Protein AF-A0A2Z5WL47-F1 (afdb_monomer)

Foldseek 3Di:
DWDFFWDFDPQCRQQQAHPDPQKDFDPQCRLQQWDWDWDQDPVGTDIDIDGDPQCRSRRMDGNHGDPQVRSFRTDTDTDDDDDDDDPPDDAQDWDKAAQPHHQHTNNDGRGIDIDGDHDDDPPPPD

InterPro domains:
  IPR001305 Heat shock protein DnaJ, cysteine-rich domain [PF00684] (9-73)
  IPR001305 Heat shock protein DnaJ, cysteine-rich domain [PS51188] (1-78)
  IPR001305 Heat shock protein DnaJ, cysteine-rich domain [cd10719] (9-73)
  IPR008971 HSP40/DnaJ peptide-binding [SSF49493] (48-122)
  IPR036410 Heat shock protein DnaJ, cysteine-rich domain superfamily [SSF57938] (7-76)

Mean predicted aligned error: 9.01 Å

Structure (mmCIF, N/CA/C/O backbone):
data_AF-A0A2Z5WL47-F1
#
_entry.id   AF-A0A2Z5WL47-F1
#
loop_
_atom_site.group_PDB
_atom_site.id
_atom_site.type_symbol
_atom_site.label_atom_id
_atom_site.label_alt_id
_atom_site.label_comp_id
_atom_site.label_asym_id
_atom_site.label_entity_id
_atom_site.label_seq_id
_atom_site.pdbx_PDB_ins_code
_atom_site.Cartn_x
_atom_site.Cartn_y
_atom_site.Cartn_z
_atom_site.occupancy
_atom_site.B_iso_or_equiv
_atom_site.auth_seq_id
_atom_site.auth_comp_id
_atom_site.auth_asym_id
_atom_site.auth_atom_id
_atom_site.pdbx_PDB_model_num
ATOM 1 N N . GLN A 1 1 ? -20.472 0.962 14.389 1.00 43.56 1 GLN A N 1
ATOM 2 C CA . GLN A 1 1 ? -21.151 1.737 13.330 1.00 43.56 1 GLN A CA 1
ATOM 3 C C . GLN A 1 1 ? -20.791 1.082 12.005 1.00 43.56 1 GLN A C 1
ATOM 5 O O . GLN A 1 1 ? -19.612 0.833 11.805 1.00 43.56 1 GLN A O 1
ATOM 10 N N . SER A 1 2 ? -21.769 0.733 11.165 1.00 44.28 2 SER A N 1
ATOM 11 C CA . SER A 1 2 ? -21.544 0.119 9.846 1.00 44.28 2 SER A CA 1
ATOM 12 C C . SER A 1 2 ? -21.117 1.198 8.847 1.00 44.28 2 SER A C 1
ATOM 14 O O . SER A 1 2 ? -21.957 1.879 8.255 1.00 44.28 2 SER A O 1
ATOM 16 N N . GLY A 1 3 ? -19.811 1.432 8.758 1.00 56.34 3 GLY A N 1
ATOM 17 C CA . GLY A 1 3 ? -19.204 2.256 7.719 1.00 56.34 3 GLY A CA 1
ATOM 18 C C . GLY A 1 3 ? -18.750 1.360 6.575 1.00 56.34 3 GLY A C 1
ATOM 19 O O . GLY A 1 3 ? -18.230 0.281 6.815 1.00 56.34 3 GLY A O 1
ATOM 20 N N . GLN A 1 4 ? -18.950 1.799 5.336 1.00 63.88 4 GLN A N 1
ATOM 21 C CA . GLN A 1 4 ? -18.541 1.046 4.155 1.00 63.88 4 GLN A CA 1
ATOM 22 C C . GLN A 1 4 ? -17.006 1.049 4.041 1.00 63.88 4 GLN A C 1
ATOM 24 O O . GLN A 1 4 ? -16.399 2.032 3.601 1.00 63.88 4 GLN A O 1
ATOM 29 N N . GLU A 1 5 ? -16.378 -0.038 4.465 1.00 78.00 5 GLU A N 1
ATOM 30 C CA . GLU A 1 5 ? -14.930 -0.169 4.604 1.00 78.00 5 GLU A CA 1
ATOM 31 C C . GLU A 1 5 ? -14.299 -0.851 3.391 1.00 78.00 5 GLU A C 1
ATOM 33 O O . GLU A 1 5 ? -14.940 -1.598 2.649 1.00 78.00 5 GLU A O 1
ATOM 38 N N . ASP A 1 6 ? -13.034 -0.525 3.134 1.00 87.44 6 ASP A N 1
ATOM 39 C CA . ASP A 1 6 ? -12.245 -1.247 2.143 1.00 87.44 6 ASP A CA 1
ATOM 40 C C . ASP A 1 6 ? -11.702 -2.517 2.799 1.00 87.44 6 ASP A C 1
ATOM 42 O O . ASP A 1 6 ? -10.853 -2.444 3.684 1.00 87.44 6 ASP A O 1
ATOM 46 N N . VAL A 1 7 ? -12.178 -3.677 2.352 1.00 89.06 7 VAL A N 1
ATOM 47 C CA . VAL A 1 7 ? -11.703 -4.991 2.794 1.00 89.06 7 VAL A CA 1
ATOM 48 C C . VAL A 1 7 ? -10.812 -5.614 1.727 1.00 89.06 7 VAL A C 1
ATOM 50 O O . VAL A 1 7 ? -10.963 -5.360 0.527 1.00 89.06 7 VAL A O 1
ATOM 53 N N . THR A 1 8 ? -9.866 -6.450 2.147 1.00 89.38 8 THR A N 1
ATOM 54 C CA . THR A 1 8 ? -8.972 -7.159 1.226 1.00 89.38 8 THR A CA 1
ATOM 55 C C . THR A 1 8 ? -9.783 -8.026 0.267 1.00 89.38 8 THR A C 1
ATOM 57 O O . THR A 1 8 ? -10.592 -8.850 0.689 1.00 89.38 8 THR A O 1
ATOM 60 N N . CYS A 1 9 ? -9.552 -7.870 -1.037 1.00 90.00 9 CYS A N 1
ATOM 61 C CA . CYS A 1 9 ? -10.227 -8.683 -2.043 1.00 90.00 9 CYS A CA 1
ATOM 62 C C . CYS A 1 9 ? -9.843 -10.158 -1.866 1.00 90.00 9 CYS A C 1
ATOM 64 O O . CYS A 1 9 ? -8.668 -10.508 -1.989 1.00 90.00 9 CYS A O 1
ATOM 66 N N . SER A 1 10 ? -10.826 -11.022 -1.609 1.00 89.56 10 SER A N 1
ATOM 67 C CA . SER A 1 10 ? -10.602 -12.450 -1.356 1.00 89.56 10 SER A CA 1
ATOM 68 C C . SER A 1 10 ? -10.098 -13.199 -2.591 1.00 89.56 10 SER A C 1
ATOM 70 O O . SER A 1 10 ? -9.330 -14.144 -2.456 1.00 89.56 10 SER A O 1
ATOM 72 N N . HIS A 1 11 ? -10.462 -12.760 -3.799 1.00 90.19 11 HIS A N 1
ATOM 73 C CA . HIS A 1 11 ? -10.013 -13.399 -5.035 1.00 90.19 11 HIS A CA 1
ATOM 74 C C . HIS A 1 11 ? -8.515 -13.202 -5.297 1.00 90.19 11 HIS A C 1
ATOM 76 O O . HIS A 1 11 ? -7.781 -14.152 -5.566 1.00 90.19 11 HIS A O 1
ATOM 82 N N . CYS A 1 12 ? -8.035 -11.959 -5.211 1.00 89.69 12 CYS A N 1
ATOM 83 C CA . CYS A 1 12 ? -6.627 -11.633 -5.466 1.00 89.69 12 CYS A CA 1
ATOM 84 C C . CYS A 1 12 ? -5.765 -11.545 -4.200 1.00 89.69 12 CYS A C 1
ATOM 86 O O . CYS A 1 12 ? -4.565 -11.287 -4.305 1.00 89.69 12 CYS A O 1
ATOM 88 N N . HIS A 1 13 ? -6.359 -11.738 -3.021 1.00 88.12 13 HIS A N 1
ATOM 89 C CA . HIS A 1 13 ? -5.705 -11.659 -1.713 1.00 88.12 13 HIS A CA 1
ATOM 90 C C . HIS A 1 13 ? -4.939 -10.343 -1.488 1.00 88.12 13 HIS A C 1
ATOM 92 O O . HIS A 1 13 ? -3.852 -10.346 -0.921 1.00 88.12 13 HIS A O 1
ATOM 98 N N . GLY A 1 14 ? -5.477 -9.215 -1.963 1.00 87.31 14 GLY A N 1
ATOM 99 C CA . GLY A 1 14 ? -4.842 -7.897 -1.804 1.00 87.31 14 GLY A CA 1
ATOM 100 C C . GLY A 1 14 ? -3.911 -7.473 -2.941 1.00 87.31 14 GLY A C 1
ATOM 101 O O . GLY A 1 14 ? -3.617 -6.285 -3.068 1.00 87.31 14 GLY A O 1
ATOM 102 N N . SER A 1 15 ? -3.504 -8.395 -3.818 1.00 87.38 15 SER A N 1
ATOM 103 C CA . SER A 1 15 ? -2.530 -8.099 -4.881 1.00 87.38 15 SER A CA 1
ATOM 104 C C . SER A 1 15 ? -3.065 -7.199 -5.998 1.00 87.38 15 SER A C 1
ATOM 106 O O . SER A 1 15 ? -2.290 -6.572 -6.710 1.00 87.38 15 SER A O 1
ATOM 108 N N . GLY A 1 16 ? -4.384 -7.154 -6.199 1.00 88.06 16 GLY A N 1
ATOM 109 C CA . GLY A 1 16 ? -5.003 -6.492 -7.352 1.00 88.06 16 GLY A CA 1
ATOM 110 C C . GLY A 1 16 ? -4.818 -7.247 -8.676 1.00 88.06 16 GLY A C 1
ATOM 111 O O . GLY A 1 16 ? -5.329 -6.817 -9.708 1.00 88.06 16 GLY A O 1
ATOM 112 N N . ALA A 1 17 ? -4.140 -8.389 -8.678 1.00 91.19 17 ALA A N 1
ATOM 113 C CA . ALA A 1 17 ? -3.854 -9.160 -9.878 1.00 91.19 17 ALA A CA 1
ATOM 114 C C . ALA A 1 17 ? -4.732 -10.411 -9.990 1.00 91.19 17 ALA A C 1
ATOM 116 O O . ALA A 1 17 ? -5.204 -10.955 -8.993 1.00 91.19 17 ALA A O 1
ATOM 117 N N . GLU A 1 18 ? -4.951 -10.882 -11.215 1.00 90.69 18 GLU A N 1
ATOM 118 C CA . GLU A 1 18 ? -5.561 -12.193 -11.440 1.00 90.69 18 GLU A CA 1
ATOM 119 C C . GLU A 1 18 ? -4.685 -13.328 -10.903 1.00 90.69 18 GLU A C 1
ATOM 121 O O . GLU A 1 18 ? -3.450 -13.271 -10.962 1.00 90.69 18 GLU A O 1
ATOM 126 N N . ALA A 1 19 ? -5.339 -14.376 -10.400 1.00 77.88 19 ALA A N 1
ATOM 127 C CA . ALA A 1 19 ? -4.664 -15.521 -9.806 1.00 77.88 19 ALA A CA 1
ATOM 128 C C . ALA A 1 19 ? -3.715 -16.205 -10.813 1.00 77.88 19 ALA A C 1
ATOM 130 O O . ALA A 1 19 ? -4.033 -16.379 -11.988 1.00 77.88 19 ALA A O 1
ATOM 131 N N . GLY A 1 20 ? -2.533 -16.610 -10.340 1.00 71.44 20 GLY A N 1
ATOM 132 C CA . GLY A 1 20 ? -1.575 -17.436 -11.088 1.00 71.44 20 GLY A CA 1
ATOM 133 C C . GLY A 1 20 ? -0.538 -16.683 -11.930 1.00 71.44 20 GLY A C 1
ATOM 134 O O . GLY A 1 20 ? 0.628 -17.065 -11.901 1.00 71.44 20 GLY A O 1
ATOM 135 N N . SER A 1 21 ? -0.905 -15.625 -12.663 1.00 69.00 21 SER A N 1
ATOM 136 C CA . SER A 1 21 ? 0.050 -14.925 -13.551 1.00 69.00 21 SER A CA 1
ATOM 137 C C . SER A 1 21 ? -0.293 -13.461 -13.846 1.00 69.00 21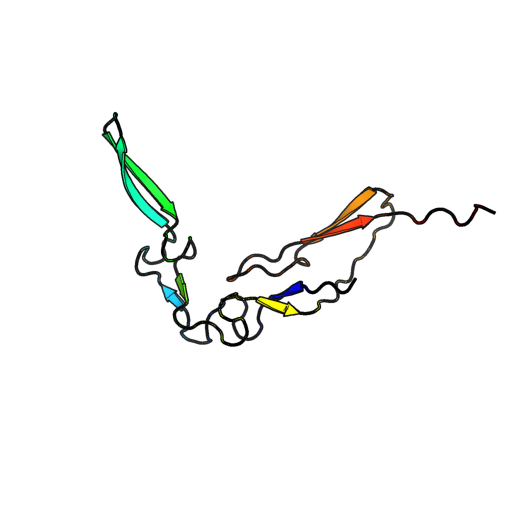 SER A C 1
ATOM 139 O O . SER A 1 21 ? 0.084 -12.930 -14.891 1.00 69.00 21 SER A O 1
ATOM 141 N N . GLY A 1 22 ? -1.041 -12.795 -12.966 1.00 76.69 22 GLY A N 1
ATOM 142 C CA . GLY A 1 22 ? -1.420 -11.396 -13.170 1.00 76.69 22 GLY A CA 1
ATOM 143 C C . GLY A 1 22 ? -0.323 -10.379 -12.842 1.00 76.69 22 GLY A C 1
ATOM 144 O O . GLY A 1 22 ? -0.530 -9.195 -13.100 1.00 76.69 22 GLY A O 1
ATOM 145 N N . VAL A 1 23 ? 0.820 -10.818 -12.305 1.00 85.62 23 VAL A N 1
ATOM 146 C CA . VAL A 1 23 ? 1.925 -9.960 -11.852 1.00 85.62 23 VAL A CA 1
ATOM 147 C C . VAL A 1 23 ? 3.214 -10.334 -12.580 1.00 85.62 23 VAL A C 1
ATOM 149 O O . VAL A 1 23 ? 3.581 -11.506 -12.631 1.00 85.62 23 VAL A O 1
ATOM 152 N N . GLU A 1 24 ? 3.923 -9.342 -13.112 1.00 89.75 24 GLU A N 1
ATOM 153 C CA . GLU A 1 24 ? 5.246 -9.510 -13.722 1.00 89.75 24 GLU A CA 1
ATOM 154 C C . GLU A 1 24 ? 6.265 -8.599 -13.027 1.00 89.75 24 GLU A C 1
ATOM 156 O O . GLU A 1 24 ? 5.923 -7.536 -12.504 1.00 89.75 24 GLU A O 1
ATOM 161 N N . THR A 1 25 ? 7.541 -8.993 -13.015 1.00 91.69 25 THR A N 1
ATOM 162 C CA . THR A 1 25 ? 8.617 -8.108 -12.552 1.00 91.69 25 THR A CA 1
ATOM 163 C C . THR A 1 25 ? 8.641 -6.848 -13.410 1.00 91.69 25 THR A C 1
ATOM 165 O O . THR A 1 25 ? 8.590 -6.924 -14.638 1.00 91.69 25 THR A O 1
ATOM 168 N N . CYS A 1 26 ? 8.734 -5.680 -12.774 1.00 93.81 26 CYS A N 1
ATOM 169 C CA . CYS A 1 26 ? 8.736 -4.415 -13.492 1.00 93.81 26 CYS A CA 1
ATOM 170 C C . CYS A 1 26 ? 9.938 -4.361 -14.454 1.00 93.81 26 CYS A C 1
ATOM 172 O O . CYS A 1 26 ? 11.077 -4.441 -13.991 1.00 93.81 26 CYS A O 1
ATOM 174 N N . PRO A 1 27 ? 9.731 -4.186 -15.772 1.00 94.62 27 PRO A N 1
ATOM 175 C CA . PRO A 1 27 ? 10.821 -4.209 -16.751 1.00 94.62 27 PRO A CA 1
ATOM 176 C C . PRO A 1 27 ? 11.728 -2.976 -16.653 1.00 94.62 27 PRO A C 1
ATOM 178 O O . PRO A 1 27 ? 12.853 -2.983 -17.138 1.00 94.62 27 PRO A O 1
ATOM 181 N N . THR A 1 28 ? 11.248 -1.898 -16.031 1.00 94.69 28 THR A N 1
ATOM 182 C CA . THR A 1 28 ? 11.986 -0.637 -15.918 1.00 94.69 28 THR A CA 1
ATOM 183 C C . THR A 1 28 ? 12.982 -0.666 -14.765 1.00 94.69 28 THR A C 1
ATOM 185 O O . THR A 1 28 ? 14.132 -0.266 -14.936 1.00 94.69 28 THR A O 1
ATOM 188 N N . CYS A 1 29 ? 12.563 -1.146 -13.592 1.00 95.38 29 CYS A N 1
ATOM 189 C CA . CYS A 1 29 ? 13.430 -1.251 -12.418 1.00 95.38 29 CYS A CA 1
ATOM 190 C C . CYS A 1 29 ? 13.916 -2.675 -12.143 1.00 95.38 29 CYS A C 1
ATOM 192 O O . CYS A 1 29 ? 14.634 -2.861 -11.176 1.00 95.38 29 CYS A O 1
ATOM 194 N N . HIS A 1 30 ? 13.534 -3.676 -12.939 1.00 94.56 30 HIS A N 1
ATOM 195 C CA . HIS A 1 30 ? 13.926 -5.080 -12.760 1.00 94.56 30 HIS A CA 1
ATOM 196 C C . HIS A 1 30 ? 13.662 -5.624 -11.342 1.00 94.56 30 HIS A C 1
ATOM 198 O O . HIS A 1 30 ? 14.448 -6.400 -10.810 1.00 94.56 30 HIS A O 1
ATOM 204 N N . GLY A 1 31 ? 12.566 -5.197 -10.705 1.00 92.69 31 GLY A N 1
ATOM 205 C CA . GLY A 1 31 ? 12.231 -5.604 -9.334 1.00 92.69 31 GLY A CA 1
ATOM 206 C C . GLY A 1 31 ? 12.780 -4.697 -8.234 1.00 92.69 31 GLY A C 1
ATOM 207 O O . GLY A 1 31 ? 12.387 -4.849 -7.085 1.00 92.69 31 GLY A O 1
ATOM 208 N N . HIS A 1 32 ? 13.632 -3.719 -8.556 1.00 94.50 32 HIS A N 1
ATOM 209 C CA . HIS A 1 32 ? 14.261 -2.860 -7.548 1.00 94.50 32 HIS A CA 1
ATOM 210 C C . HIS A 1 32 ? 13.334 -1.786 -6.962 1.00 94.50 32 HIS A C 1
ATOM 212 O O . HIS A 1 32 ? 13.689 -1.157 -5.971 1.00 94.50 32 HIS A O 1
ATOM 218 N N . GLY A 1 33 ? 12.191 -1.500 -7.590 1.00 93.19 33 GLY A N 1
ATOM 219 C CA . GLY A 1 33 ? 11.266 -0.439 -7.162 1.00 93.19 33 GLY A CA 1
ATOM 220 C C . GLY A 1 33 ? 11.775 0.991 -7.405 1.00 93.19 33 GLY A C 1
ATOM 221 O O . GLY A 1 33 ? 10.980 1.924 -7.468 1.00 93.19 33 GLY A O 1
ATOM 222 N N . VAL A 1 34 ? 13.072 1.176 -7.647 1.00 96.00 34 VAL A N 1
ATOM 223 C CA . VAL A 1 34 ? 13.720 2.473 -7.890 1.00 96.00 34 VAL A CA 1
ATOM 224 C C . VAL A 1 34 ? 14.523 2.472 -9.189 1.00 96.00 34 VAL A C 1
ATOM 226 O O . VAL A 1 34 ? 14.948 1.428 -9.682 1.00 96.00 34 VAL A O 1
ATOM 229 N N . VAL A 1 35 ? 14.735 3.661 -9.750 1.00 95.44 35 VAL A N 1
ATOM 230 C CA . VAL A 1 35 ? 15.601 3.904 -10.909 1.00 95.44 35 VAL A CA 1
ATOM 231 C C . VAL A 1 35 ? 16.653 4.957 -10.567 1.00 95.44 35 VAL A C 1
ATOM 233 O O . VAL A 1 35 ? 16.384 5.917 -9.844 1.00 95.44 35 VAL A O 1
ATOM 236 N N . VAL A 1 36 ? 17.868 4.787 -11.087 1.00 94.06 36 VAL A N 1
ATOM 237 C CA . VAL A 1 36 ? 18.957 5.754 -10.897 1.00 94.06 36 VAL A CA 1
ATOM 238 C C . VAL A 1 36 ? 18.887 6.809 -11.996 1.00 94.06 36 VAL A C 1
ATOM 240 O O . VAL A 1 36 ? 18.987 6.490 -13.180 1.00 94.06 36 VAL A O 1
ATOM 243 N N . LYS A 1 37 ? 18.748 8.078 -11.609 1.00 90.00 37 LYS A N 1
ATOM 244 C CA . LYS A 1 37 ? 18.775 9.225 -12.516 1.00 90.00 37 LYS A CA 1
ATOM 245 C C . LYS A 1 37 ? 20.069 10.006 -12.328 1.00 90.00 37 LYS A C 1
ATOM 247 O O . LYS A 1 37 ? 20.361 10.492 -11.236 1.00 90.00 37 LYS A O 1
ATOM 252 N N . THR A 1 38 ? 20.825 10.162 -13.409 1.00 91.00 38 THR A N 1
ATOM 253 C CA . THR A 1 38 ? 21.992 11.049 -13.438 1.00 91.00 38 THR A CA 1
ATOM 254 C C . THR A 1 38 ? 21.529 12.466 -13.756 1.00 91.00 38 THR A C 1
ATOM 256 O O . THR A 1 38 ? 20.960 12.720 -14.818 1.00 91.00 38 THR A O 1
ATOM 259 N N . VAL A 1 39 ? 21.763 13.396 -12.837 1.00 89.00 39 VAL A N 1
ATOM 260 C CA . VAL A 1 39 ? 21.402 14.809 -12.962 1.00 89.00 39 VAL A CA 1
ATOM 261 C C . VAL A 1 39 ? 22.679 15.638 -13.014 1.00 89.00 39 VAL A C 1
ATOM 263 O O . VAL A 1 39 ? 23.586 15.466 -12.201 1.00 89.00 39 VAL A O 1
ATOM 266 N N . ARG A 1 40 ? 22.764 16.550 -13.984 1.00 90.50 40 ARG A N 1
ATOM 267 C CA . ARG A 1 40 ? 23.885 17.485 -14.090 1.00 90.50 40 ARG A CA 1
ATOM 268 C C . ARG A 1 40 ? 23.625 18.685 -13.183 1.00 90.50 40 ARG A C 1
ATOM 270 O O . ARG A 1 40 ? 22.630 19.381 -13.354 1.00 90.50 40 ARG A O 1
ATOM 277 N N . THR A 1 41 ? 24.522 18.923 -12.239 1.00 89.12 41 THR A N 1
ATOM 278 C CA . THR A 1 41 ? 24.522 20.077 -11.338 1.00 89.12 41 THR A CA 1
ATOM 279 C C . THR A 1 41 ? 25.701 20.996 -11.663 1.00 89.12 41 THR A C 1
ATOM 281 O O . THR A 1 41 ? 26.567 20.666 -12.476 1.00 89.12 41 THR A O 1
ATOM 284 N N . ILE A 1 42 ? 25.746 22.162 -11.015 1.00 89.44 42 ILE A N 1
ATOM 285 C CA . ILE A 1 42 ? 26.846 23.133 -11.156 1.00 89.44 42 ILE A CA 1
ATOM 286 C C . ILE A 1 42 ? 28.192 22.517 -10.726 1.00 89.44 42 ILE A C 1
ATOM 288 O O . ILE A 1 42 ? 29.234 22.886 -11.257 1.00 89.44 42 ILE A O 1
ATOM 292 N N . VAL A 1 43 ? 28.166 21.546 -9.806 1.00 89.94 43 VAL A N 1
ATOM 293 C CA . VAL A 1 43 ? 29.359 20.914 -9.217 1.00 89.94 43 VAL A CA 1
ATOM 294 C C . VAL A 1 43 ? 29.747 19.609 -9.938 1.00 89.94 43 VAL A C 1
ATOM 296 O O . VAL A 1 43 ? 30.799 19.043 -9.663 1.00 89.94 43 VAL A O 1
ATOM 299 N N . GLY A 1 44 ? 28.942 19.121 -10.892 1.00 92.00 44 GLY A N 1
ATOM 300 C CA . GLY A 1 44 ? 29.258 17.914 -11.662 1.00 92.00 44 GLY A CA 1
ATOM 301 C C . GLY A 1 44 ? 28.041 17.052 -11.985 1.00 92.00 44 GLY A C 1
ATOM 302 O O . GLY A 1 44 ? 26.923 17.541 -12.107 1.00 92.00 44 GLY A O 1
ATOM 303 N N . MET A 1 45 ? 28.256 15.750 -12.166 1.00 91.38 45 MET A N 1
ATOM 304 C CA . MET A 1 45 ? 27.169 14.782 -12.335 1.00 91.38 45 MET A CA 1
ATOM 305 C C . MET A 1 45 ? 26.840 14.158 -10.978 1.00 91.38 45 MET A C 1
ATOM 307 O O . MET A 1 45 ? 27.722 13.617 -10.321 1.00 91.38 45 MET A O 1
ATOM 311 N N . MET A 1 46 ? 25.577 14.229 -10.567 1.00 92.56 46 MET A N 1
ATOM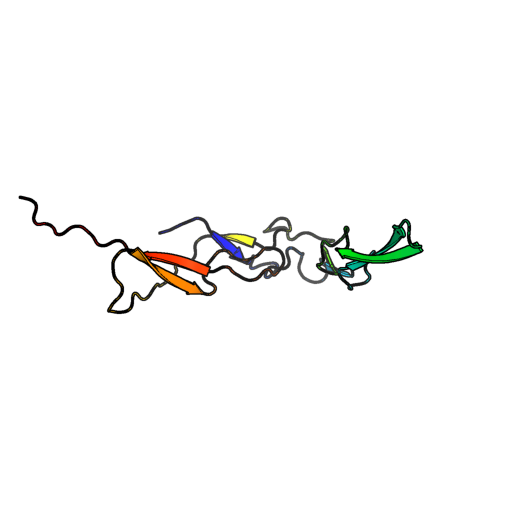 312 C CA . MET A 1 46 ? 25.061 13.586 -9.362 1.00 92.56 46 MET A CA 1
ATOM 313 C C . MET A 1 46 ? 24.134 12.440 -9.764 1.00 92.56 46 MET A C 1
ATOM 315 O O . MET A 1 46 ? 23.311 12.597 -10.664 1.00 92.56 46 MET A O 1
ATOM 319 N N . GLN A 1 47 ? 24.247 11.293 -9.101 1.00 92.75 47 GLN A N 1
ATOM 320 C CA . GLN A 1 47 ? 23.293 10.195 -9.239 1.00 92.75 47 GLN A CA 1
ATOM 321 C C . GLN A 1 47 ? 22.301 10.244 -8.079 1.00 92.75 47 GLN A C 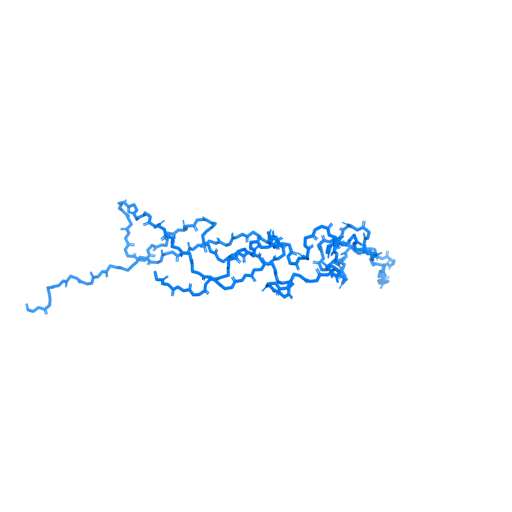1
ATOM 323 O O . GLN A 1 47 ? 22.705 10.286 -6.920 1.00 92.75 47 GLN A O 1
ATOM 328 N N . THR A 1 48 ? 21.012 10.221 -8.397 1.00 91.31 48 THR A N 1
ATOM 329 C CA . THR A 1 48 ? 19.922 10.170 -7.420 1.00 91.31 48 THR A CA 1
ATOM 330 C C . THR A 1 48 ? 19.060 8.951 -7.704 1.00 91.31 48 THR A C 1
ATOM 332 O O . THR A 1 48 ? 18.742 8.668 -8.858 1.00 91.31 48 THR A O 1
ATOM 335 N N . GLN A 1 49 ? 18.665 8.235 -6.654 1.00 93.56 49 GLN A N 1
ATOM 336 C CA . GLN A 1 49 ? 17.626 7.215 -6.751 1.00 93.56 49 GLN A CA 1
ATOM 337 C C . GLN A 1 49 ? 16.257 7.892 -6.692 1.00 93.56 49 GLN A C 1
ATOM 339 O O . GLN A 1 49 ? 16.011 8.758 -5.855 1.00 93.56 49 GLN A O 1
ATOM 344 N N . THR A 1 50 ? 15.373 7.520 -7.605 1.00 94.00 50 THR A N 1
ATOM 345 C CA . THR A 1 50 ? 13.980 7.970 -7.629 1.00 94.00 50 THR A CA 1
ATOM 346 C C . THR A 1 50 ? 13.086 6.744 -7.715 1.00 94.00 50 THR A C 1
ATOM 348 O O . THR A 1 50 ? 13.504 5.715 -8.247 1.00 94.00 50 THR A O 1
ATOM 351 N N . GLU A 1 51 ? 11.869 6.834 -7.184 1.00 95.25 51 GLU A N 1
ATOM 352 C CA . GLU A 1 51 ? 10.857 5.796 -7.374 1.00 95.25 51 GLU A CA 1
ATOM 353 C C . GLU A 1 51 ? 10.707 5.442 -8.860 1.00 95.25 51 GLU A C 1
ATOM 355 O O . GLU A 1 51 ? 10.804 6.295 -9.748 1.00 95.25 51 GLU A O 1
ATOM 360 N N . CYS A 1 52 ? 10.518 4.159 -9.152 1.00 95.31 52 CYS A N 1
ATOM 361 C CA . CYS A 1 52 ? 10.294 3.722 -10.517 1.00 95.31 52 CYS A CA 1
ATOM 362 C C . CYS A 1 52 ? 8.923 4.235 -10.987 1.00 95.31 52 CYS A C 1
ATOM 364 O O . CYS A 1 52 ? 7.917 3.855 -10.394 1.00 95.31 52 CYS A O 1
ATOM 366 N N . PRO A 1 53 ? 8.838 5.028 -12.072 1.00 93.25 53 PRO A N 1
ATOM 367 C CA . PRO A 1 53 ? 7.571 5.612 -12.521 1.00 93.25 53 PRO A CA 1
ATOM 368 C C . PRO A 1 53 ? 6.595 4.578 -13.097 1.00 93.25 53 PRO A C 1
ATOM 370 O O . PRO A 1 53 ? 5.430 4.888 -13.305 1.00 93.25 53 PRO A O 1
ATOM 373 N N . THR A 1 54 ? 7.073 3.367 -13.395 1.00 92.12 54 THR A N 1
ATOM 374 C CA . THR A 1 54 ? 6.280 2.295 -14.011 1.00 92.12 54 THR A CA 1
ATOM 375 C C . THR A 1 54 ? 5.554 1.440 -12.979 1.00 92.12 54 THR A C 1
ATOM 377 O O . THR A 1 54 ? 4.437 1.008 -13.233 1.00 92.12 54 THR A O 1
ATOM 380 N N . CYS A 1 55 ? 6.185 1.187 -11.831 1.00 90.56 55 CYS A N 1
ATOM 381 C CA . CYS A 1 55 ? 5.611 0.378 -10.752 1.00 90.56 55 CYS A CA 1
ATOM 382 C C . CYS A 1 55 ? 5.405 1.163 -9.453 1.00 90.56 55 CYS A C 1
ATOM 384 O O . CYS A 1 55 ? 5.109 0.557 -8.438 1.00 90.56 55 CYS A O 1
ATOM 386 N N . HIS A 1 56 ? 5.668 2.472 -9.437 1.00 90.56 56 HIS A N 1
ATOM 387 C CA . HIS A 1 56 ? 5.514 3.339 -8.261 1.00 90.56 56 HIS A CA 1
ATOM 388 C C . HIS A 1 56 ? 6.154 2.783 -6.974 1.00 90.56 56 HIS A C 1
ATOM 390 O O . HIS A 1 56 ? 5.576 2.850 -5.896 1.00 90.56 56 HIS A O 1
ATOM 396 N N . GLY A 1 57 ? 7.347 2.190 -7.088 1.00 89.19 57 GLY A N 1
ATOM 397 C CA . GLY A 1 57 ? 8.041 1.586 -5.943 1.00 89.19 57 GLY A CA 1
ATOM 398 C C . GLY A 1 57 ? 7.760 0.100 -5.698 1.00 89.19 57 GLY A C 1
ATOM 399 O O . GLY A 1 57 ? 8.560 -0.537 -5.024 1.00 89.19 57 GLY A O 1
ATOM 400 N N . GLU A 1 58 ? 6.722 -0.492 -6.297 1.00 87.56 58 GLU A N 1
ATOM 401 C CA . GLU A 1 58 ? 6.313 -1.880 -6.004 1.00 87.56 58 GLU A CA 1
ATOM 402 C C . GLU A 1 58 ? 7.280 -2.957 -6.525 1.00 87.56 58 GLU A C 1
ATOM 404 O O . GLU A 1 58 ? 7.240 -4.107 -6.096 1.00 87.56 58 GLU A O 1
ATOM 409 N N . GLY A 1 59 ? 8.124 -2.634 -7.508 1.00 90.06 59 GLY A N 1
ATOM 410 C CA . GLY A 1 59 ? 9.022 -3.594 -8.166 1.00 90.06 59 GLY A CA 1
ATOM 411 C C . GLY A 1 59 ? 8.320 -4.570 -9.121 1.00 90.06 59 GLY A C 1
ATOM 412 O O . GLY A 1 59 ? 8.977 -5.249 -9.912 1.00 90.06 5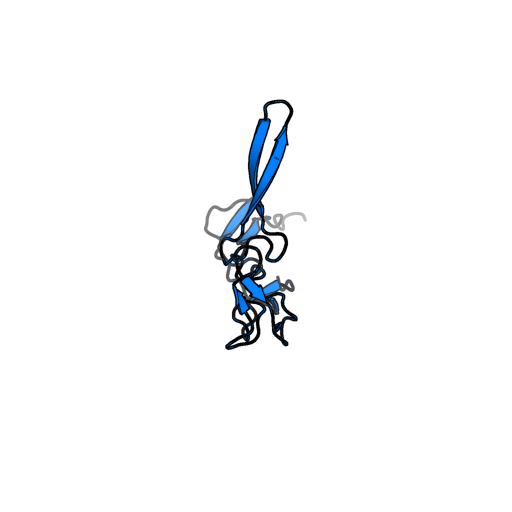9 GLY A O 1
ATOM 413 N N . THR A 1 60 ? 6.991 -4.596 -9.130 1.00 89.25 60 THR A N 1
ATOM 414 C CA . THR A 1 60 ? 6.174 -5.455 -9.990 1.00 89.25 60 THR A CA 1
ATOM 415 C C . THR A 1 60 ? 5.091 -4.653 -10.706 1.00 89.25 60 THR A C 1
ATOM 417 O O . THR A 1 60 ? 4.825 -3.509 -10.356 1.00 89.25 60 THR A O 1
ATOM 420 N N . VAL A 1 61 ? 4.520 -5.212 -11.771 1.00 90.50 61 VAL A N 1
ATOM 421 C CA . VAL A 1 61 ? 3.440 -4.597 -12.548 1.00 90.50 61 VAL A CA 1
ATOM 422 C C . VAL A 1 61 ? 2.292 -5.581 -12.722 1.00 90.50 61 VAL A C 1
ATOM 424 O O . VAL A 1 61 ? 2.507 -6.761 -13.009 1.00 90.50 61 VAL A O 1
ATOM 427 N N . ILE A 1 62 ? 1.062 -5.090 -12.573 1.00 88.75 62 ILE A N 1
ATOM 428 C CA . ILE A 1 62 ? -0.148 -5.886 -12.787 1.00 88.75 62 ILE A CA 1
ATOM 429 C C . ILE A 1 62 ? -0.449 -5.917 -14.287 1.00 88.75 62 ILE A C 1
ATOM 431 O O . ILE A 1 62 ? -0.872 -4.914 -14.866 1.00 88.75 62 ILE A O 1
ATOM 435 N N . LYS A 1 63 ? -0.252 -7.075 -14.921 1.00 87.38 63 LYS A N 1
ATOM 436 C CA . LYS A 1 63 ? -0.585 -7.289 -16.335 1.00 87.38 63 LYS A CA 1
ATOM 437 C C . LYS A 1 63 ? -2.060 -7.611 -16.538 1.00 87.38 63 LYS A C 1
ATOM 439 O O . LYS A 1 63 ? -2.688 -7.110 -17.468 1.00 87.38 63 LYS A O 1
ATOM 444 N N . SER A 1 64 ? -2.601 -8.426 -15.637 1.00 89.75 64 SER A N 1
ATOM 445 C CA . SER A 1 64 ? -3.994 -8.866 -15.648 1.00 89.75 64 SER A CA 1
ATOM 446 C C . SER A 1 64 ? -4.634 -8.418 -14.348 1.00 89.75 64 SER A C 1
ATOM 448 O O . SER A 1 64 ? -4.351 -8.973 -13.286 1.00 89.75 64 SER A O 1
ATOM 450 N N . LYS A 1 65 ? -5.455 -7.370 -14.429 1.00 90.38 65 LYS A N 1
ATOM 451 C CA . LYS A 1 65 ? -6.164 -6.826 -13.269 1.00 90.38 65 LYS A CA 1
ATOM 452 C C . LYS A 1 65 ? -7.206 -7.822 -12.788 1.00 90.38 65 LYS A C 1
ATOM 454 O O . LYS A 1 65 ? -7.949 -8.349 -13.609 1.00 90.38 65 LYS A O 1
ATOM 459 N N . CYS A 1 66 ? -7.284 -8.003 -11.474 1.00 92.31 66 CYS A N 1
ATOM 460 C CA . CYS A 1 66 ? -8.339 -8.780 -10.841 1.00 92.31 66 CYS A CA 1
ATOM 461 C C . CYS A 1 66 ? -9.720 -8.238 -11.242 1.00 92.31 66 CYS A C 1
ATOM 463 O O . CYS A 1 66 ? -9.980 -7.042 -11.104 1.00 92.31 66 CYS A O 1
ATOM 465 N N . HIS A 1 67 ? -10.599 -9.115 -11.711 1.00 92.06 67 HIS A N 1
ATOM 466 C CA . HIS A 1 67 ? -11.932 -8.786 -12.192 1.00 92.06 67 HIS A CA 1
ATOM 467 C C . HIS A 1 67 ? -12.884 -8.386 -11.064 1.00 92.06 67 HIS A C 1
ATOM 469 O O . HIS A 1 67 ? -13.766 -7.565 -11.293 1.00 92.06 67 HIS A O 1
ATOM 475 N N . GLU A 1 68 ? -12.690 -8.905 -9.848 1.00 91.56 68 GLU A N 1
ATOM 476 C CA . GLU A 1 68 ? -13.519 -8.533 -8.697 1.00 91.56 68 GLU A CA 1
ATOM 477 C C . GLU A 1 68 ? -13.218 -7.120 -8.188 1.00 91.56 68 GLU A C 1
ATOM 479 O O . GLU A 1 68 ? -14.132 -6.337 -7.949 1.00 91.56 68 GLU A O 1
ATOM 484 N N . CYS A 1 69 ? -11.936 -6.769 -8.030 1.00 91.50 69 CYS A N 1
ATOM 485 C CA . CYS A 1 69 ? -11.537 -5.475 -7.461 1.00 91.50 69 CYS A CA 1
ATOM 486 C C . CYS A 1 69 ? -11.094 -4.438 -8.510 1.00 91.50 69 CYS A C 1
ATOM 488 O O . CYS A 1 69 ? -10.715 -3.318 -8.169 1.00 91.50 69 CYS A O 1
ATOM 490 N N . GLY A 1 70 ? -11.076 -4.798 -9.795 1.00 88.62 70 GLY A N 1
ATOM 491 C CA . GLY A 1 70 ? -10.645 -3.917 -10.885 1.00 88.62 70 GLY A CA 1
ATOM 492 C C . GLY A 1 70 ? -9.169 -3.506 -10.818 1.00 88.62 70 GLY A C 1
ATOM 493 O O . GLY A 1 70 ? -8.773 -2.508 -11.425 1.00 88.62 70 GLY A O 1
ATOM 494 N N . GLY A 1 71 ? -8.345 -4.248 -10.077 1.00 88.56 71 GLY A N 1
ATOM 495 C CA . GLY A 1 71 ? -6.929 -3.943 -9.896 1.00 88.56 71 GLY A CA 1
ATOM 496 C C . GLY A 1 71 ? -6.571 -3.156 -8.640 1.00 88.56 71 GLY A C 1
ATOM 497 O O . GLY A 1 71 ? -5.414 -2.783 -8.507 1.00 88.56 71 GLY A O 1
ATOM 498 N N . SER A 1 72 ? -7.512 -2.875 -7.734 1.00 88.31 72 SER A N 1
ATOM 499 C CA . SER A 1 72 ? -7.237 -2.117 -6.502 1.00 88.31 72 SER A CA 1
ATOM 500 C C . SER A 1 72 ? -6.642 -2.966 -5.368 1.00 88.31 72 SER A C 1
ATOM 502 O O . SER A 1 72 ? -5.993 -2.423 -4.476 1.00 88.31 72 SER A O 1
ATOM 504 N N . GLY A 1 73 ? -6.899 -4.277 -5.367 1.00 88.94 73 GLY A N 1
ATOM 505 C CA . GLY A 1 73 ? -6.594 -5.182 -4.252 1.00 88.94 73 GLY A CA 1
ATOM 506 C C . GLY A 1 73 ? -7.634 -5.174 -3.124 1.00 88.94 73 GLY A C 1
ATOM 507 O O . GLY A 1 73 ? -7.590 -6.038 -2.253 1.00 88.94 73 GLY A O 1
ATOM 508 N N . VAL A 1 74 ? -8.607 -4.261 -3.156 1.00 91.69 74 VAL A N 1
ATOM 509 C CA . VAL A 1 74 ? -9.622 -4.090 -2.104 1.00 91.69 74 VAL A CA 1
ATOM 510 C C . VAL A 1 74 ? -11.022 -3.951 -2.693 1.00 91.69 74 VAL A C 1
ATOM 512 O O . VAL A 1 74 ? -11.197 -3.436 -3.799 1.00 91.69 74 VAL A O 1
ATOM 515 N N . VAL A 1 75 ? -12.026 -4.401 -1.952 1.00 91.50 75 VAL A N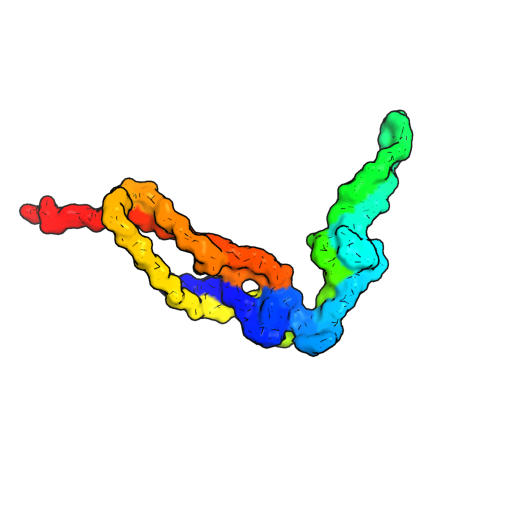 1
ATOM 516 C CA . VAL A 1 75 ? -13.447 -4.273 -2.294 1.00 91.50 75 VAL A CA 1
ATOM 517 C C . VAL A 1 75 ? -14.188 -3.594 -1.149 1.00 91.50 75 VAL A C 1
ATOM 519 O O . VAL A 1 75 ? -13.701 -3.574 -0.023 1.00 91.50 75 VAL A O 1
ATOM 522 N N . LYS A 1 76 ? -15.363 -3.023 -1.423 1.00 88.62 76 LYS A N 1
ATOM 523 C CA . LYS A 1 76 ? -16.214 -2.485 -0.358 1.00 88.62 76 LYS A CA 1
ATOM 524 C C . LYS A 1 76 ? -16.913 -3.624 0.372 1.00 88.62 76 LYS A C 1
ATOM 526 O O . LYS A 1 76 ? -17.567 -4.440 -0.274 1.00 88.62 76 LYS A O 1
ATOM 531 N N . GLY A 1 77 ? -16.779 -3.652 1.689 1.00 82.94 77 GLY A N 1
ATOM 532 C CA . GLY A 1 77 ? -17.425 -4.621 2.562 1.00 82.94 77 GLY A CA 1
ATOM 533 C C . GLY A 1 77 ? -17.839 -3.994 3.886 1.00 82.94 77 GLY A C 1
ATOM 534 O O . GLY A 1 77 ? -17.660 -2.796 4.102 1.00 82.94 77 GLY A O 1
ATOM 535 N N . ASP A 1 78 ? -18.395 -4.834 4.748 1.00 78.88 78 ASP A N 1
ATOM 536 C CA . ASP A 1 78 ? -18.716 -4.518 6.134 1.00 78.88 78 ASP A CA 1
ATOM 537 C C . ASP A 1 78 ? -17.904 -5.474 7.024 1.00 78.88 78 ASP A C 1
ATOM 539 O O . ASP A 1 78 ? -18.016 -6.694 6.869 1.00 78.88 78 ASP A O 1
ATOM 543 N N . GLU A 1 79 ? -17.102 -4.953 7.955 1.00 73.75 79 GLU A N 1
ATOM 544 C CA . GLU A 1 79 ? -16.457 -5.735 9.013 1.00 73.75 79 GLU A CA 1
ATOM 545 C C . GLU A 1 79 ? -17.063 -5.345 10.364 1.00 73.75 79 GLU A C 1
ATOM 547 O O . GLU A 1 79 ? -17.247 -4.178 10.718 1.00 73.75 79 GLU A O 1
ATOM 552 N N . VAL A 1 80 ? -17.403 -6.355 11.163 1.00 75.75 80 VAL A N 1
ATOM 553 C CA . VAL A 1 80 ? -17.800 -6.122 12.550 1.00 75.75 80 VAL A CA 1
ATOM 554 C C . VAL A 1 80 ? -16.535 -6.082 13.391 1.00 75.75 80 VAL A C 1
ATOM 556 O O . VAL A 1 80 ? -15.869 -7.099 13.584 1.00 75.75 80 VAL A O 1
ATOM 559 N N . VAL A 1 81 ? -16.219 -4.901 13.913 1.00 78.19 81 VAL A N 1
ATOM 560 C CA . VAL A 1 81 ? -15.084 -4.710 14.817 1.00 78.19 81 VAL A CA 1
ATOM 561 C C . VAL A 1 81 ? -15.576 -4.713 16.260 1.00 78.19 81 VAL A C 1
ATOM 563 O O . VAL A 1 81 ? -16.269 -3.794 16.699 1.00 78.19 81 VAL A O 1
ATOM 566 N N . GLU A 1 82 ? -15.206 -5.750 17.011 1.00 79.75 82 GLU A N 1
ATOM 567 C CA . GLU A 1 82 ? -15.411 -5.796 18.459 1.00 79.75 82 GLU A CA 1
ATOM 568 C C . GLU A 1 82 ? -14.362 -4.930 19.161 1.00 79.75 82 GLU A C 1
ATOM 570 O O . GLU A 1 82 ? -13.156 -5.158 19.050 1.00 79.75 82 GLU A O 1
ATOM 575 N N . ILE A 1 83 ? -14.831 -3.919 19.890 1.00 80.69 83 ILE A N 1
ATOM 576 C CA . ILE A 1 83 ? -13.984 -2.956 20.594 1.00 80.69 83 ILE A CA 1
ATOM 577 C C . ILE A 1 83 ? -14.198 -3.166 22.089 1.00 80.69 83 ILE A C 1
ATOM 579 O O . ILE A 1 83 ? -15.291 -2.939 22.605 1.00 80.69 83 ILE A O 1
ATOM 583 N N . ASN A 1 84 ? -13.150 -3.588 22.795 1.00 81.56 84 ASN A N 1
ATOM 584 C CA . ASN A 1 84 ? -13.178 -3.657 24.250 1.00 81.56 84 ASN A CA 1
ATOM 585 C C . ASN A 1 84 ? -12.783 -2.291 24.825 1.00 81.56 84 ASN A C 1
ATOM 587 O O . ASN A 1 84 ? -11.678 -1.814 24.568 1.00 81.56 84 ASN A O 1
ATOM 591 N N . ILE A 1 85 ? -13.688 -1.665 25.578 1.00 82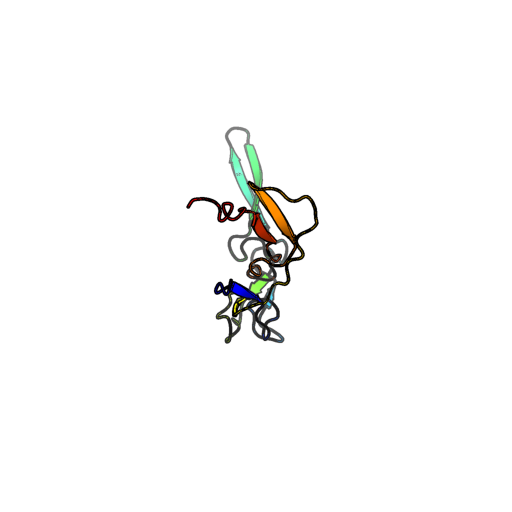.31 85 ILE A N 1
ATOM 592 C CA . ILE A 1 85 ? -13.421 -0.397 26.259 1.00 82.31 85 ILE A CA 1
ATOM 593 C C . ILE A 1 85 ? -12.921 -0.720 27.676 1.00 82.31 85 ILE A C 1
ATOM 595 O O . ILE A 1 85 ? -13.711 -1.194 28.498 1.00 82.31 85 ILE A O 1
ATOM 599 N N . PRO A 1 86 ? -11.626 -0.511 27.980 1.00 81.69 86 PRO A N 1
ATOM 600 C CA . PRO A 1 86 ? -11.092 -0.814 29.298 1.00 81.69 86 PRO A CA 1
ATOM 601 C C . PRO A 1 86 ? -11.637 0.156 30.350 1.00 81.69 86 PRO A C 1
ATOM 603 O O . PRO A 1 86 ? -11.922 1.321 30.068 1.00 81.69 86 PRO A O 1
ATOM 606 N N . ALA A 1 87 ? -11.742 -0.314 31.593 1.00 82.50 87 ALA A N 1
ATOM 607 C CA . ALA A 1 87 ? -12.096 0.549 32.712 1.00 82.50 87 ALA A CA 1
ATOM 608 C C . ALA A 1 87 ? -11.044 1.659 32.892 1.00 82.50 87 ALA A C 1
ATOM 610 O O . ALA A 1 87 ? -9.842 1.397 32.823 1.00 82.50 87 ALA A O 1
ATOM 611 N N . GLY A 1 88 ? -11.499 2.886 33.154 1.00 80.81 88 GLY A N 1
ATOM 612 C CA . GLY A 1 88 ? -10.628 4.048 33.354 1.00 80.81 88 GLY A CA 1
ATOM 613 C C . GLY A 1 88 ? -10.354 4.880 32.100 1.00 80.81 88 GLY A C 1
ATOM 614 O O . GLY A 1 88 ? -9.524 5.784 32.163 1.00 80.81 88 GLY A O 1
ATOM 615 N N . VAL A 1 89 ? -11.038 4.606 30.982 1.00 86.88 89 VAL A N 1
ATOM 616 C CA . VAL A 1 89 ? -11.168 5.617 29.924 1.00 86.88 89 VAL A CA 1
ATOM 617 C C . VAL A 1 89 ? -12.074 6.750 30.406 1.00 86.88 89 VAL A C 1
ATOM 619 O O . VAL A 1 89 ? -13.050 6.494 31.111 1.00 86.88 89 VAL A O 1
ATOM 622 N N . CYS A 1 90 ? -11.751 7.980 30.023 1.00 86.00 90 CYS A N 1
ATOM 623 C CA . CYS A 1 90 ? -12.561 9.164 30.307 1.00 86.00 90 CYS A CA 1
ATOM 624 C C . CYS A 1 90 ? -12.922 9.880 29.003 1.00 86.00 90 CYS A C 1
ATOM 626 O O . CYS A 1 90 ? -12.316 9.623 27.955 1.00 86.00 90 CYS A O 1
ATOM 628 N N . GLU A 1 91 ? -13.860 10.817 29.091 1.00 88.88 91 GLU A N 1
ATOM 629 C CA . GLU A 1 91 ? -14.184 11.745 28.009 1.00 88.88 91 GLU A CA 1
ATOM 630 C C . GLU A 1 91 ? -12.927 12.345 27.351 1.00 88.88 91 GLU A C 1
ATOM 632 O O . GLU A 1 91 ? -11.970 12.763 28.013 1.00 88.88 91 GLU A O 1
ATOM 637 N N . GLY A 1 92 ? -12.920 12.368 26.017 1.00 86.81 92 GLY A N 1
ATOM 638 C CA . GLY A 1 92 ? -11.829 12.929 25.224 1.00 86.81 92 GLY A CA 1
ATOM 639 C C . GLY A 1 92 ? -10.665 11.971 24.962 1.00 86.81 92 GLY A C 1
ATOM 640 O O . GLY A 1 92 ? -9.742 12.321 24.222 1.00 86.81 92 GLY A O 1
ATOM 641 N N . MET A 1 93 ? -10.684 10.758 25.523 1.00 89.94 93 MET A N 1
ATOM 642 C CA . MET A 1 93 ? -9.676 9.744 25.218 1.00 89.94 93 MET A CA 1
ATOM 643 C C . MET A 1 93 ? -9.907 9.099 23.849 1.00 89.94 93 MET A C 1
ATOM 645 O O . MET A 1 93 ? -11.037 8.897 23.407 1.00 89.94 93 MET A O 1
ATOM 649 N N . VAL A 1 94 ? -8.805 8.722 23.196 1.00 89.12 94 VAL A N 1
ATOM 650 C CA . VAL A 1 94 ? -8.816 7.963 21.943 1.00 89.12 94 VAL A CA 1
ATOM 651 C C . VAL A 1 94 ? -8.266 6.567 22.196 1.00 89.12 94 VAL A C 1
ATOM 653 O O . VAL A 1 94 ? -7.102 6.405 22.566 1.00 89.12 94 VAL A O 1
ATOM 656 N N . VAL A 1 95 ? -9.088 5.550 21.955 1.00 87.56 95 VAL A N 1
ATOM 657 C CA . VAL A 1 95 ? -8.666 4.148 21.969 1.00 87.56 95 VAL A CA 1
ATOM 658 C C . VAL A 1 95 ? -8.277 3.745 20.549 1.00 87.56 95 VAL A C 1
ATOM 660 O O . VAL A 1 95 ? -9.071 3.857 19.617 1.00 87.56 95 VAL A O 1
ATOM 663 N N . ASN A 1 96 ? -7.038 3.288 20.374 1.00 86.12 96 ASN A N 1
ATOM 664 C CA . ASN A 1 96 ? -6.534 2.807 19.091 1.00 86.12 96 ASN A CA 1
ATOM 665 C C . ASN A 1 96 ? -6.762 1.295 18.964 1.00 86.12 96 ASN A C 1
ATO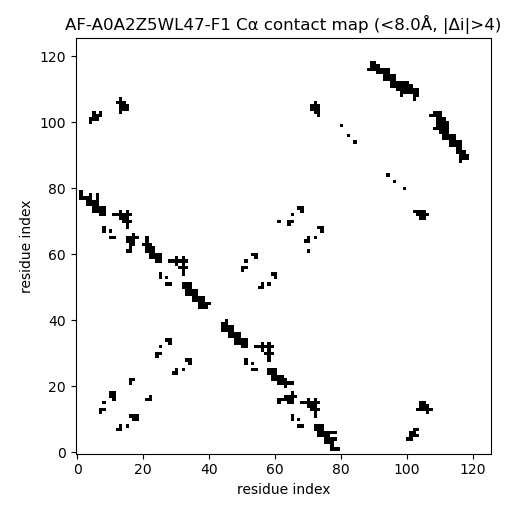M 667 O O . ASN A 1 96 ? -6.304 0.528 19.810 1.00 86.12 96 ASN A O 1
ATOM 671 N N . VAL A 1 97 ? -7.425 0.872 17.892 1.00 86.38 97 VAL A N 1
ATOM 672 C CA . VAL A 1 97 ? -7.690 -0.530 17.566 1.00 86.38 97 VAL A CA 1
ATOM 673 C C . VAL A 1 97 ? -6.833 -0.906 16.352 1.00 86.38 97 VAL A C 1
ATOM 675 O O . VAL A 1 97 ? -7.171 -0.542 15.216 1.00 86.38 97 VAL A O 1
ATOM 678 N N . PRO A 1 98 ? -5.688 -1.579 16.568 1.00 84.38 98 PRO A N 1
ATOM 679 C CA . PRO A 1 98 ? -4.718 -1.812 15.512 1.00 84.38 98 PRO A CA 1
ATOM 680 C C . PRO A 1 98 ? -5.220 -2.817 14.473 1.00 84.38 98 PRO A C 1
ATOM 682 O O . PRO A 1 98 ? -5.846 -3.815 14.823 1.00 84.38 98 PRO A O 1
ATOM 685 N N . GLY A 1 99 ? -4.916 -2.572 13.195 1.00 82.56 99 GLY A N 1
ATOM 686 C CA . GLY A 1 99 ? -5.190 -3.507 12.095 1.00 82.56 99 GLY A CA 1
ATOM 687 C C . GLY A 1 99 ? -6.672 -3.726 11.782 1.00 82.56 99 GLY A C 1
ATOM 688 O O . GLY A 1 99 ? -7.006 -4.683 11.091 1.00 82.56 99 GLY A O 1
ATOM 689 N N . LYS A 1 100 ? -7.549 -2.868 12.313 1.00 82.62 100 LYS A N 1
ATOM 690 C CA . LYS A 1 100 ? -9.002 -2.895 12.101 1.00 82.62 100 LYS A CA 1
ATOM 691 C C . LYS A 1 100 ? -9.526 -1.758 11.234 1.00 82.62 100 LYS A C 1
ATOM 693 O O . LYS A 1 100 ? -10.724 -1.636 11.053 1.00 82.62 100 LYS A O 1
ATOM 698 N N . GLY A 1 101 ? -8.644 -0.896 10.735 1.00 83.56 101 GLY A N 1
ATOM 699 C CA . GLY A 1 101 ? -9.010 0.120 9.753 1.00 83.56 101 GLY A CA 1
ATOM 700 C C . GLY A 1 101 ? -9.121 -0.464 8.345 1.00 83.56 101 GLY A C 1
ATOM 701 O O . GLY A 1 101 ? -9.019 -1.666 8.142 1.00 83.56 101 GLY A O 1
ATOM 702 N N . ASN A 1 102 ? -9.264 0.413 7.354 1.00 84.75 102 ASN A N 1
ATOM 703 C CA . ASN A 1 102 ? -9.345 0.005 5.952 1.00 84.75 102 ASN A CA 1
ATOM 704 C C . ASN A 1 102 ? -8.109 -0.797 5.510 1.00 84.75 102 ASN A C 1
ATOM 706 O O . ASN A 1 102 ? -6.970 -0.437 5.838 1.00 84.75 102 ASN A O 1
ATOM 710 N N . ALA A 1 103 ? -8.339 -1.843 4.718 1.00 85.50 103 ALA A N 1
ATOM 711 C CA . ALA A 1 103 ? -7.298 -2.593 4.037 1.00 85.50 103 ALA A CA 1
ATOM 712 C C . ALA A 1 103 ? -6.521 -1.684 3.075 1.00 85.50 103 ALA A C 1
ATOM 714 O O . ALA A 1 103 ? -7.083 -0.833 2.376 1.00 85.50 103 ALA A O 1
ATOM 715 N N . GLY A 1 104 ? -5.204 -1.872 3.030 1.00 82.56 104 GLY A N 1
ATOM 716 C CA . GLY A 1 104 ? -4.354 -1.164 2.087 1.00 82.56 104 GLY A CA 1
ATOM 717 C C . GLY A 1 104 ? -4.502 -1.727 0.674 1.00 82.56 104 GLY A C 1
ATOM 718 O O . GLY A 1 104 ? -4.599 -2.935 0.465 1.00 82.56 104 GLY A O 1
ATOM 719 N N . LYS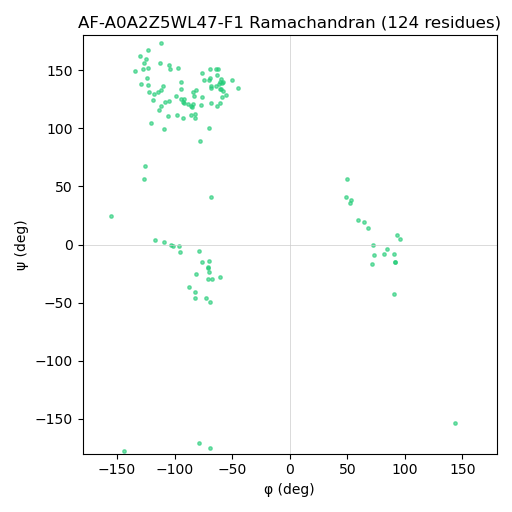 A 1 105 ? -4.482 -0.840 -0.323 1.00 83.38 105 LYS A N 1
ATOM 720 C CA . LYS A 1 105 ? -4.389 -1.238 -1.736 1.00 83.38 105 LYS A CA 1
ATOM 721 C C . LYS A 1 105 ? -3.053 -1.930 -2.002 1.00 83.38 105 LYS A C 1
ATOM 723 O O . LYS A 1 105 ? -2.070 -1.603 -1.344 1.00 83.38 105 LYS A O 1
ATOM 728 N N . HIS A 1 106 ? -3.028 -2.841 -2.975 1.00 79.81 106 HIS A N 1
ATOM 729 C CA . HIS A 1 106 ? -1.803 -3.501 -3.464 1.00 79.81 106 HIS A CA 1
ATOM 730 C C . HIS A 1 106 ? -0.925 -4.094 -2.349 1.00 79.81 106 HIS A C 1
ATOM 732 O O . HIS A 1 106 ? 0.245 -3.759 -2.200 1.00 79.81 106 HIS A O 1
ATOM 738 N N . ASN A 1 107 ? -1.507 -4.976 -1.532 1.00 77.00 107 ASN A N 1
ATOM 739 C CA . ASN A 1 107 ? -0.872 -5.561 -0.339 1.00 77.00 107 ASN A CA 1
ATOM 740 C C . ASN A 1 107 ? -0.423 -4.531 0.717 1.00 77.00 107 ASN A C 1
ATOM 742 O O . ASN A 1 107 ? 0.448 -4.814 1.542 1.00 77.00 107 ASN A O 1
ATOM 746 N N . GLY A 1 108 ? -1.003 -3.332 0.697 1.00 80.94 108 GLY A N 1
ATOM 747 C CA . GLY A 1 108 ? -0.768 -2.317 1.709 1.00 80.94 108 GLY A CA 1
ATOM 748 C C . GLY A 1 108 ? -1.223 -2.779 3.094 1.00 80.94 108 GLY A C 1
ATOM 749 O O . GLY A 1 108 ? -2.154 -3.571 3.245 1.00 80.94 108 GLY A O 1
ATOM 750 N N . ILE A 1 109 ? -0.562 -2.254 4.122 1.00 83.81 109 ILE A N 1
ATOM 751 C CA . ILE A 1 109 ? -0.860 -2.589 5.516 1.00 83.81 109 ILE A CA 1
ATOM 752 C C . ILE A 1 109 ? -2.235 -2.027 5.886 1.00 83.81 109 ILE A C 1
ATOM 754 O O . ILE A 1 109 ? -2.541 -0.869 5.598 1.00 83.81 109 ILE A O 1
ATOM 758 N N . THR A 1 110 ? -3.046 -2.845 6.550 1.00 86.38 110 THR A N 1
ATOM 759 C CA . THR A 1 110 ? -4.339 -2.432 7.094 1.00 86.38 110 THR A CA 1
ATOM 760 C C . THR A 1 110 ? -4.167 -1.317 8.123 1.00 86.38 110 THR A C 1
ATOM 762 O O . THR A 1 110 ? -3.305 -1.390 9.002 1.00 86.38 110 THR A O 1
ATOM 765 N N . GLY A 1 111 ? -4.996 -0.279 8.015 1.00 86.00 111 GLY A N 1
ATOM 766 C CA . GLY A 1 111 ? -4.998 0.837 8.954 1.00 86.00 111 GLY A CA 1
ATOM 767 C C . GLY A 1 111 ? -5.506 0.456 10.347 1.00 86.00 111 GLY A C 1
ATOM 768 O O . GLY A 1 111 ? -5.842 -0.691 10.637 1.00 86.00 111 GLY A O 1
ATOM 769 N N . ASN A 1 112 ? -5.625 1.460 11.211 1.00 87.94 112 ASN A N 1
ATOM 770 C CA . ASN A 1 112 ? -6.203 1.305 12.543 1.00 87.94 112 ASN A CA 1
ATOM 771 C C . ASN A 1 112 ? -7.529 2.061 12.640 1.00 87.94 112 ASN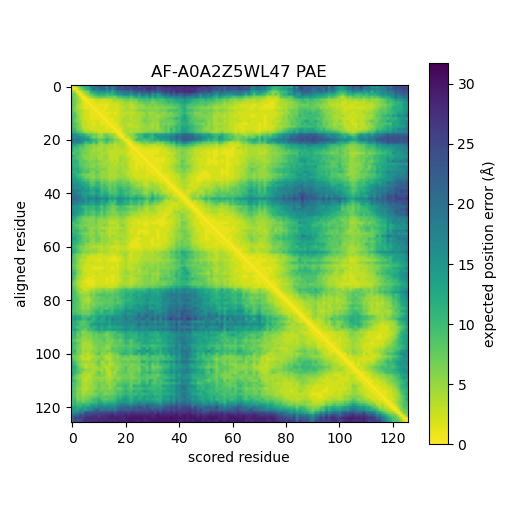 A C 1
ATOM 773 O O . ASN A 1 112 ? -7.725 3.053 11.936 1.00 87.94 112 ASN A O 1
ATOM 777 N N . ILE A 1 113 ? -8.397 1.640 13.557 1.00 87.12 113 ILE A N 1
ATOM 778 C CA . ILE A 1 113 ? -9.563 2.429 13.966 1.00 87.12 113 ILE A CA 1
ATOM 779 C C . ILE A 1 113 ? -9.192 3.239 15.203 1.00 87.12 113 ILE A C 1
ATOM 781 O O . ILE A 1 113 ? -8.614 2.713 16.151 1.00 87.12 113 ILE A O 1
ATOM 785 N N . GLN A 1 114 ? -9.549 4.520 15.203 1.00 88.38 114 GLN A N 1
ATOM 786 C CA . GLN A 1 114 ? -9.491 5.367 16.388 1.00 88.38 114 GLN A CA 1
ATOM 787 C C . GLN A 1 114 ? -10.906 5.574 16.912 1.00 88.38 114 GLN A C 1
ATOM 789 O O . GLN A 1 114 ? -11.782 6.039 16.185 1.00 88.38 114 GLN A O 1
ATOM 794 N N . VAL A 1 115 ? -11.118 5.214 18.170 1.00 87.50 115 VAL A N 1
ATOM 795 C CA . VAL A 1 115 ? -12.401 5.331 18.855 1.00 87.50 115 VAL A CA 1
ATOM 796 C C . VAL A 1 115 ? -12.294 6.492 19.826 1.00 87.50 115 VAL A C 1
ATOM 798 O O . VAL A 1 115 ? -11.547 6.414 20.798 1.00 87.50 115 VAL A O 1
ATOM 801 N N . TYR A 1 116 ? -13.007 7.574 19.536 1.00 90.00 116 TYR A N 1
ATOM 802 C CA . TYR A 1 116 ? -13.121 8.716 20.435 1.00 90.00 116 TYR A CA 1
ATOM 803 C C . TYR A 1 116 ? -14.214 8.443 21.468 1.00 90.00 116 TYR A C 1
ATOM 805 O O . TYR A 1 116 ? -15.324 8.055 21.100 1.00 90.00 116 TYR A O 1
ATOM 813 N N . ILE A 1 117 ? -13.885 8.607 22.747 1.00 89.69 117 ILE A N 1
ATOM 814 C CA . ILE A 1 117 ? -14.809 8.375 23.856 1.00 89.69 117 ILE A CA 1
ATOM 815 C C . ILE A 1 117 ? -15.516 9.684 24.206 1.00 89.69 117 ILE A C 1
ATOM 817 O O . ILE A 1 117 ? -14.874 10.671 24.569 1.00 89.69 117 ILE A O 1
ATOM 821 N N . GLU A 1 118 ? -16.842 9.660 24.125 1.00 87.81 118 GLU A N 1
ATOM 822 C CA . GLU A 1 118 ? -17.728 10.726 24.583 1.00 87.81 118 GLU A CA 1
ATOM 823 C C . GLU A 1 118 ? -18.617 10.162 25.694 1.00 87.81 118 GLU A C 1
ATOM 825 O O . GLU A 1 118 ? -19.186 9.076 25.547 1.00 87.81 118 GLU A O 1
ATOM 830 N N . GLU A 1 119 ? -18.677 10.858 26.827 1.00 86.62 119 GLU A N 1
ATOM 831 C CA . GLU A 1 119 ? -19.554 10.486 27.934 1.00 86.62 119 GLU A CA 1
ATOM 832 C C . GLU A 1 119 ? -20.947 11.063 27.682 1.00 86.62 119 GLU A C 1
ATOM 834 O O . GLU A 1 119 ? -21.100 12.244 27.366 1.00 86.62 119 GLU A O 1
ATOM 839 N N . GLU A 1 120 ? -21.982 10.231 27.815 1.00 83.69 120 GLU A N 1
ATOM 840 C CA . GLU A 1 120 ? -23.345 10.748 27.772 1.00 83.69 120 GLU A CA 1
ATOM 841 C C . GLU A 1 120 ? -23.568 11.692 28.961 1.00 83.69 120 GLU A C 1
ATOM 843 O O . GLU A 1 120 ? -23.188 11.369 30.094 1.00 83.69 120 GLU A O 1
ATOM 848 N N . PRO A 1 121 ? -24.209 12.853 28.740 1.00 81.25 121 PRO A N 1
ATOM 849 C CA . PRO A 1 121 ? -24.505 13.762 29.828 1.00 81.25 121 PRO A CA 1
ATOM 850 C C . PRO A 1 121 ? -25.396 13.054 30.860 1.00 81.25 121 PRO A C 1
ATOM 852 O O . PRO A 1 121 ? -26.305 12.305 30.484 1.00 81.25 121 PRO A O 1
ATOM 855 N N . PRO A 1 122 ? -25.191 13.301 32.166 1.00 76.88 122 PRO A N 1
ATOM 856 C CA . PRO A 1 122 ? -26.029 12.703 33.192 1.00 76.88 122 PRO A CA 1
ATOM 857 C C . PRO A 1 122 ? -27.491 13.094 32.948 1.00 76.88 122 PRO A C 1
ATOM 859 O O . PRO A 1 122 ? -27.805 14.271 32.764 1.00 76.88 122 PRO A O 1
ATOM 862 N N . THR A 1 123 ? -28.396 12.113 32.985 1.00 74.12 123 THR A N 1
ATOM 863 C CA . THR A 1 123 ? -29.858 12.251 32.820 1.00 74.12 123 THR A CA 1
ATOM 864 C C . THR A 1 123 ? -30.542 12.985 33.988 1.00 74.12 123 THR A C 1
ATOM 866 O O . THR A 1 123 ? -31.620 12.604 34.437 1.00 74.12 123 THR A O 1
ATOM 869 N N . SER A 1 124 ? -29.919 14.050 34.489 1.00 63.22 124 SER A N 1
ATOM 870 C CA . SER A 1 124 ? -30.350 14.859 35.630 1.00 63.22 124 SER A CA 1
ATOM 871 C C . SER A 1 124 ? -30.413 16.333 35.230 1.00 63.22 124 SER A C 1
ATOM 873 O O . SER A 1 124 ? -29.761 17.189 35.822 1.00 63.22 124 SER A O 1
ATOM 875 N N . ALA A 1 125 ? -31.187 16.621 34.188 1.00 57.03 125 ALA A N 1
ATOM 876 C CA . ALA A 1 125 ? -31.664 17.961 33.875 1.00 57.03 125 ALA A CA 1
ATOM 877 C C . ALA A 1 125 ? -33.194 17.915 33.761 1.00 57.03 125 ALA A C 1
ATOM 879 O O . ALA A 1 125 ? -33.754 18.031 32.673 1.00 57.03 125 ALA A O 1
ATOM 880 N N . MET A 1 126 ? -33.854 17.675 34.896 1.00 48.81 126 MET A N 1
ATOM 881 C CA . MET A 1 126 ? -35.269 17.974 35.134 1.00 48.81 126 MET A CA 1
ATOM 882 C C . MET A 1 126 ? -35.424 18.497 36.557 1.00 48.81 126 MET A C 1
ATOM 884 O O . MET A 1 126 ? -34.884 17.838 37.474 1.00 48.81 126 MET A O 1
#

Secondary structure (DSSP, 8-state):
----EEEE-TTTTTS-B-TTTSEEE-TTTTTSSEEEEEEEETTEEEEEEEE-TTTTTSSEEESSB-TTTTTSSEEEE---------TT--TT-EEEETT-SPPPSTTPPP--EEEE--PPPPS---

Solvent-accessible surface area (backbone atoms only — not comparable to full-atom values): 7516 Å² total; per-residue (Å²): 132,96,56,88,33,40,34,63,23,79,83,38,69,9,55,11,18,33,77,97,72,8,64,42,70,20,84,86,36,72,47,65,13,36,37,81,45,79,43,82,52,100,90,43,80,44,80,43,81,40,68,18,87,86,35,74,44,67,14,35,36,70,79,34,55,16,83,89,39,71,40,42,6,34,36,83,40,80,80,89,79,88,78,86,81,65,92,87,72,52,70,79,38,71,49,77,42,80,66,66,28,47,42,26,53,59,64,36,73,46,34,55,37,75,45,75,40,75,70,80,77,77,97,76,87,126

Organism: NCBI:txid28134

Radius of gyration: 22.45 Å; Cα contacts (8 Å, |Δi|>4): 252; chains: 1; bounding box: 65×41×52 Å

Sequence (126 aa):
QSGQEDVTCSHCHGSGAEAGSGVETCPTCHGHGVVVKTVRTIVGMMQTQTECPTCHGEGTVIKSKCHECGGSGVVKGDEVVEINIPAGVCEGMVVNVPGKGNAGKHNGITGNIQVYIEEEPPTSAM

pLDDT: mean 85.52, std 9.53, range [43.56, 96.0]

Nearest PDB structures (foldseek):
  6jzb-assembly1_A  TM=7.304E-01  e=1.041E-07  Streptococcus pneumoniae
  7zhs-assembly1_H  TM=5.997E-01  e=2.455E-08  Saccharomyces cerevisiae S288C
  7zhs-assembly1_A  TM=6.004E-01  e=3.974E-08  Saccharomyces cerevisiae S288C
  2q2g-assembly1_A  TM=4.436E-01  e=2.943E+00  Cryptosporidium parvum Iowa II
  6spb-assembly1_P  TM=3.081E-01  e=4.485E+00  Pseudomonas aeruginosa